Protein AF-A0A7C9DS38-F1 (afdb_monomer_lite)

Sequence (118 aa):
KNTQNKDGATPLHKAIERGDRALAEVLVKVGADCTIQNYAQKTAMDLIVEKCRGNNEWRKWCERVKIDPVLKKTFAQRSEYLLKLREVLSVVATLLAAITFQAGFTLPGRDGRGAGTG

Structure (mmCIF, N/CA/C/O backbone):
data_AF-A0A7C9DS38-F1
#
_entry.id   AF-A0A7C9DS38-F1
#
loop_
_atom_site.group_PDB
_atom_site.id
_atom_site.type_symbol
_atom_site.label_atom_id
_atom_site.label_alt_id
_atom_site.label_comp_id
_atom_site.label_asym_id
_atom_site.label_entity_id
_atom_site.label_seq_id
_atom_site.pdbx_PDB_ins_code
_atom_site.Cartn_x
_atom_site.Cartn_y
_atom_site.Cartn_z
_atom_site.occupancy
_atom_site.B_iso_or_equiv
_atom_site.auth_seq_id
_atom_site.auth_comp_id
_atom_site.auth_asym_id
_atom_site.auth_atom_id
_atom_site.pdbx_PDB_model_num
ATOM 1 N N . LYS A 1 1 ? -7.447 -16.000 -4.154 1.00 52.62 1 LYS A N 1
ATOM 2 C CA . LYS A 1 1 ? -7.169 -16.609 -2.825 1.00 52.62 1 LYS A CA 1
ATOM 3 C C . LYS A 1 1 ? -6.088 -15.786 -2.139 1.00 52.62 1 LYS A C 1
ATOM 5 O O . LYS A 1 1 ? -5.036 -15.589 -2.733 1.00 52.62 1 LYS A O 1
ATOM 10 N N . ASN A 1 2 ? -6.344 -15.307 -0.925 1.00 65.00 2 ASN A N 1
ATOM 11 C CA . ASN A 1 2 ? -5.474 -14.371 -0.205 1.00 65.00 2 ASN A CA 1
ATOM 12 C C . ASN A 1 2 ? -4.442 -15.079 0.691 1.00 65.00 2 ASN A C 1
ATOM 14 O O . ASN A 1 2 ? -4.173 -14.651 1.807 1.00 65.00 2 ASN A O 1
ATOM 18 N N . THR A 1 3 ? -3.911 -16.214 0.234 1.00 76.56 3 THR A N 1
ATOM 19 C CA . THR A 1 3 ? -3.028 -17.064 1.039 1.00 76.56 3 THR A CA 1
ATOM 20 C C . THR A 1 3 ? -1.713 -16.343 1.323 1.00 76.56 3 THR A C 1
ATOM 22 O O . THR A 1 3 ? -0.994 -15.983 0.392 1.00 76.56 3 THR A O 1
ATOM 25 N N . GLN A 1 4 ? -1.405 -16.127 2.599 1.00 81.06 4 GLN A N 1
ATOM 26 C CA . GLN A 1 4 ? -0.148 -15.524 3.026 1.00 81.06 4 GLN A CA 1
ATOM 27 C C . GLN A 1 4 ? 0.977 -16.563 3.022 1.00 81.06 4 GLN A C 1
ATOM 29 O O . GLN A 1 4 ? 0.767 -17.734 3.343 1.00 81.06 4 GLN A O 1
ATOM 34 N N . ASN A 1 5 ? 2.174 -16.136 2.632 1.00 82.25 5 ASN A N 1
ATOM 35 C CA . ASN A 1 5 ? 3.376 -16.954 2.719 1.00 82.25 5 ASN A CA 1
ATOM 36 C C . ASN A 1 5 ? 3.983 -16.901 4.140 1.00 82.25 5 ASN A C 1
ATOM 38 O O . ASN A 1 5 ? 3.420 -16.304 5.055 1.00 82.25 5 ASN A O 1
ATOM 42 N N . LYS A 1 6 ? 5.180 -17.481 4.309 1.00 84.44 6 LYS A N 1
ATOM 43 C CA . LYS A 1 6 ? 5.932 -17.467 5.577 1.00 84.44 6 LYS A CA 1
ATOM 44 C C . LYS A 1 6 ? 6.269 -16.068 6.113 1.00 84.44 6 LYS A C 1
ATOM 46 O O . LYS A 1 6 ? 6.572 -15.973 7.290 1.00 84.44 6 LYS A O 1
ATOM 51 N N . ASP A 1 7 ? 6.193 -15.024 5.288 1.00 79.44 7 ASP A N 1
ATOM 52 C CA . ASP A 1 7 ? 6.455 -13.624 5.659 1.00 79.44 7 ASP A CA 1
ATOM 53 C C . ASP A 1 7 ? 5.153 -12.841 5.938 1.00 79.44 7 ASP A C 1
ATOM 55 O O . ASP A 1 7 ? 5.155 -11.608 6.006 1.00 79.44 7 ASP A O 1
ATOM 59 N N . GLY A 1 8 ? 4.001 -13.522 5.967 1.00 83.00 8 GLY A N 1
ATOM 60 C CA . GLY A 1 8 ? 2.691 -12.868 5.978 1.00 83.00 8 GLY A CA 1
ATOM 61 C C . GLY A 1 8 ? 2.341 -12.183 4.647 1.00 83.00 8 GLY A C 1
ATOM 62 O O . GLY A 1 8 ? 1.332 -11.491 4.543 1.00 83.00 8 GLY A O 1
ATOM 63 N N . ALA A 1 9 ? 3.158 -12.340 3.605 1.00 84.94 9 ALA A N 1
ATOM 64 C CA . ALA A 1 9 ? 2.969 -11.667 2.330 1.00 84.94 9 ALA A CA 1
ATOM 65 C C . ALA A 1 9 ? 1.947 -12.419 1.466 1.00 84.94 9 ALA A C 1
ATOM 67 O O . ALA A 1 9 ? 2.061 -13.625 1.240 1.00 84.94 9 ALA A O 1
ATOM 68 N N . THR A 1 10 ? 0.954 -11.696 0.950 1.00 87.62 10 THR A N 1
ATOM 69 C CA . THR A 1 10 ? 0.002 -12.232 -0.037 1.00 87.62 10 THR A CA 1
ATOM 70 C C . THR A 1 10 ? 0.655 -12.351 -1.423 1.00 87.62 10 THR A C 1
ATOM 72 O O . THR A 1 10 ? 1.703 -11.742 -1.668 1.00 87.62 10 THR A O 1
ATOM 75 N N . PRO A 1 11 ? 0.039 -13.068 -2.383 1.00 85.12 11 PRO A N 1
ATOM 76 C CA . PRO A 1 11 ? 0.563 -13.149 -3.746 1.00 85.12 11 PRO A CA 1
ATOM 77 C C . PRO A 1 11 ? 0.724 -11.763 -4.385 1.00 85.12 11 PRO A C 1
ATOM 79 O O . PRO A 1 11 ? 1.668 -11.536 -5.138 1.00 85.12 11 PRO A O 1
ATOM 82 N N . LEU A 1 12 ? -0.151 -10.815 -4.021 1.00 84.38 12 LEU A N 1
ATOM 83 C CA . LEU A 1 12 ? -0.092 -9.436 -4.496 1.00 84.38 12 LEU A CA 1
ATOM 84 C C . LEU A 1 12 ? 1.158 -8.709 -3.979 1.00 84.38 12 LEU A C 1
ATOM 86 O O . LEU A 1 12 ? 1.841 -8.068 -4.773 1.00 84.38 12 LEU A O 1
ATOM 90 N N . HIS A 1 13 ? 1.535 -8.889 -2.704 1.00 87.12 13 HIS A N 1
ATOM 91 C CA . HIS A 1 13 ? 2.796 -8.347 -2.174 1.00 87.12 13 HIS A CA 1
ATOM 92 C C . HIS A 1 13 ? 3.997 -8.847 -2.979 1.00 87.12 13 HIS A C 1
ATOM 94 O O . HIS A 1 13 ? 4.835 -8.052 -3.395 1.00 87.12 13 HIS A O 1
ATOM 100 N N . LYS A 1 14 ? 4.060 -10.159 -3.249 1.00 87.75 14 LYS A N 1
ATOM 101 C CA . LYS A 1 14 ? 5.176 -10.752 -3.996 1.00 87.75 14 LYS A CA 1
ATOM 102 C C . LYS A 1 14 ? 5.230 -10.282 -5.447 1.00 87.75 14 LYS A C 1
ATOM 104 O O . LYS A 1 14 ? 6.328 -10.059 -5.950 1.00 87.75 14 LYS A O 1
ATOM 109 N N . ALA A 1 15 ? 4.087 -10.086 -6.104 1.00 87.62 15 ALA A N 1
ATOM 110 C CA . ALA A 1 15 ? 4.043 -9.512 -7.448 1.00 87.62 15 ALA A CA 1
ATOM 111 C C . ALA A 1 15 ? 4.644 -8.093 -7.474 1.00 87.62 15 ALA A C 1
ATOM 113 O O . ALA A 1 15 ? 5.490 -7.787 -8.315 1.00 87.62 15 ALA A O 1
ATOM 114 N N . ILE A 1 16 ? 4.285 -7.254 -6.498 1.00 87.12 16 ILE A N 1
ATOM 115 C CA . ILE A 1 16 ? 4.775 -5.872 -6.396 1.00 87.12 16 ILE A CA 1
ATOM 116 C C . ILE A 1 16 ? 6.261 -5.823 -6.015 1.00 87.12 16 ILE A C 1
ATOM 118 O O . ILE A 1 16 ? 7.025 -5.077 -6.632 1.00 87.12 16 ILE A O 1
ATOM 122 N N . GLU A 1 17 ? 6.703 -6.643 -5.051 1.00 85.81 17 GLU A N 1
ATOM 123 C CA . GLU A 1 17 ? 8.119 -6.763 -4.665 1.00 85.81 17 GLU A CA 1
ATOM 124 C C . GLU A 1 17 ? 8.994 -7.105 -5.876 1.00 85.81 17 GLU A C 1
ATOM 126 O O . GLU A 1 17 ? 10.005 -6.435 -6.116 1.00 85.81 17 GLU A O 1
ATOM 131 N N . ARG A 1 18 ? 8.552 -8.092 -6.671 1.00 86.19 18 ARG A N 1
ATOM 132 C CA . ARG A 1 18 ? 9.231 -8.567 -7.885 1.00 86.19 18 ARG A CA 1
ATOM 133 C C . ARG A 1 18 ? 9.186 -7.578 -9.048 1.00 86.19 18 ARG A C 1
ATOM 135 O O . ARG A 1 18 ? 9.958 -7.729 -9.987 1.00 86.19 18 ARG A O 1
ATOM 142 N N . GLY A 1 19 ? 8.315 -6.570 -9.004 1.00 85.69 19 GLY A N 1
ATOM 143 C CA . GLY A 1 19 ? 8.132 -5.650 -10.126 1.00 85.69 19 GLY A CA 1
ATOM 144 C C . GLY A 1 19 ? 7.194 -6.181 -11.219 1.00 85.69 19 GLY A C 1
ATOM 145 O O . GLY A 1 19 ? 7.113 -5.571 -12.285 1.00 85.69 19 GLY A O 1
ATOM 146 N N . ASP A 1 20 ? 6.493 -7.289 -10.972 1.00 88.06 20 ASP A N 1
ATOM 147 C CA . ASP A 1 20 ? 5.663 -7.977 -11.959 1.00 88.06 20 ASP A CA 1
ATOM 148 C C . ASP A 1 20 ? 4.257 -7.365 -12.026 1.00 88.06 20 ASP A C 1
ATOM 150 O O . ASP A 1 20 ? 3.323 -7.742 -11.311 1.00 88.06 20 ASP A O 1
ATOM 154 N N . ARG A 1 21 ? 4.127 -6.368 -12.902 1.00 86.25 21 ARG A N 1
ATOM 155 C CA . ARG A 1 21 ? 2.891 -5.601 -13.107 1.00 86.25 21 ARG A CA 1
ATOM 156 C C . ARG A 1 21 ? 1.787 -6.436 -13.749 1.00 86.25 21 ARG A C 1
ATOM 158 O O . ARG A 1 21 ? 0.617 -6.201 -13.461 1.00 86.25 21 ARG A O 1
ATOM 165 N N . ALA A 1 22 ? 2.146 -7.388 -14.612 1.00 87.44 22 ALA A N 1
ATOM 166 C CA . ALA A 1 22 ? 1.180 -8.245 -15.290 1.00 87.44 22 ALA A CA 1
ATOM 167 C C . ALA A 1 22 ? 0.525 -9.191 -14.280 1.00 87.44 22 ALA A C 1
ATOM 169 O O . ALA A 1 22 ? -0.702 -9.276 -14.207 1.00 87.44 22 ALA A O 1
ATOM 170 N N . LEU A 1 23 ? 1.339 -9.820 -13.427 1.00 85.69 23 LEU A N 1
ATOM 171 C CA . LEU A 1 23 ? 0.835 -10.651 -12.341 1.00 85.69 23 LEU A CA 1
ATOM 172 C C . LEU A 1 23 ? 0.005 -9.835 -11.340 1.00 85.69 23 LEU A C 1
ATOM 174 O O . LEU A 1 23 ? -1.065 -10.280 -10.928 1.00 85.69 23 LEU A O 1
ATOM 178 N N . ALA A 1 24 ? 0.459 -8.630 -10.980 1.00 85.44 24 ALA A N 1
ATOM 179 C CA . ALA A 1 24 ? -0.295 -7.741 -10.099 1.00 85.44 24 ALA A CA 1
ATOM 180 C C . ALA A 1 24 ? -1.667 -7.366 -10.690 1.00 85.44 24 ALA A C 1
ATOM 182 O O . ALA A 1 24 ? -2.663 -7.366 -9.971 1.00 85.44 24 ALA A O 1
ATOM 183 N N . GLU A 1 25 ? -1.746 -7.099 -11.997 1.00 84.56 25 GLU A N 1
ATOM 184 C CA . GLU A 1 25 ? -3.003 -6.768 -12.677 1.00 84.56 25 GLU A CA 1
ATOM 185 C C . GLU A 1 25 ? -3.991 -7.934 -12.657 1.00 84.56 25 GLU A C 1
ATOM 187 O O . GLU A 1 25 ? -5.164 -7.746 -12.334 1.00 84.56 25 GLU A O 1
ATOM 192 N N . VAL A 1 26 ? -3.518 -9.148 -12.957 1.00 85.81 26 VAL A N 1
ATOM 193 C CA . VAL A 1 26 ? -4.344 -10.360 -12.888 1.00 85.81 26 VAL A CA 1
ATOM 194 C C . VAL A 1 26 ? -4.858 -10.568 -11.467 1.00 85.81 26 VAL A C 1
ATOM 196 O O . VAL A 1 26 ? -6.045 -10.811 -11.275 1.00 85.81 26 VAL A O 1
ATOM 199 N N . LEU A 1 27 ? -3.995 -10.424 -10.460 1.00 82.75 27 LEU A N 1
ATOM 200 C CA . LEU A 1 27 ? -4.382 -10.590 -9.061 1.00 82.75 27 LEU A CA 1
ATOM 201 C C . LEU A 1 27 ? -5.453 -9.579 -8.637 1.00 82.75 27 LEU A C 1
ATOM 203 O O . LEU A 1 27 ? -6.417 -9.966 -7.981 1.00 82.75 27 LEU A O 1
ATOM 207 N N . VAL A 1 28 ? -5.337 -8.318 -9.054 1.00 80.12 28 VAL A N 1
ATOM 208 C CA . VAL A 1 28 ? -6.364 -7.308 -8.765 1.00 80.12 28 VAL A CA 1
ATOM 209 C C . VAL A 1 28 ? -7.666 -7.610 -9.507 1.00 80.12 28 VAL A C 1
ATOM 211 O O . VAL A 1 28 ? -8.729 -7.556 -8.895 1.00 80.12 28 VAL A O 1
ATOM 214 N N . LYS A 1 29 ? -7.604 -8.003 -10.786 1.00 79.81 29 LYS A N 1
ATOM 215 C CA . LYS A 1 29 ? -8.787 -8.420 -11.564 1.00 79.81 29 LYS A CA 1
ATOM 216 C C . LYS A 1 29 ? -9.512 -9.613 -10.940 1.00 79.81 29 LYS A C 1
ATOM 218 O O . LYS A 1 29 ? -10.730 -9.699 -11.017 1.00 79.81 29 LYS A O 1
ATOM 223 N N . VAL A 1 30 ? -8.768 -10.511 -10.297 1.00 81.56 30 VAL A N 1
ATOM 224 C CA . VAL A 1 30 ? -9.296 -11.673 -9.565 1.00 81.56 30 VAL A CA 1
ATOM 225 C C . VAL A 1 30 ? -9.874 -11.282 -8.189 1.00 81.56 30 VAL A C 1
ATOM 227 O O . VAL A 1 30 ? -10.419 -12.131 -7.486 1.00 81.56 30 VAL A O 1
ATOM 230 N N . GLY A 1 31 ? -9.800 -10.007 -7.792 1.00 74.88 31 GLY A N 1
ATOM 231 C CA . GLY A 1 31 ? -10.311 -9.521 -6.509 1.00 74.88 31 GLY A CA 1
ATOM 232 C C . GLY A 1 31 ? -9.389 -9.856 -5.339 1.00 74.88 31 GLY A C 1
ATOM 233 O O . GLY A 1 31 ? -9.860 -10.184 -4.250 1.00 74.88 31 GLY A O 1
ATOM 234 N N . ALA A 1 32 ? -8.070 -9.844 -5.558 1.00 78.88 32 ALA A N 1
ATOM 235 C CA . ALA A 1 32 ? -7.107 -10.010 -4.477 1.00 78.88 32 ALA A CA 1
ATOM 236 C C . ALA A 1 32 ? -7.269 -8.903 -3.429 1.00 78.88 32 ALA A C 1
ATOM 238 O O . ALA A 1 32 ? -7.342 -7.718 -3.754 1.00 78.88 32 ALA A O 1
ATOM 239 N N . ASP A 1 33 ? -7.273 -9.306 -2.163 1.00 72.50 33 ASP A N 1
ATOM 240 C CA . ASP A 1 33 ? -7.407 -8.376 -1.052 1.00 72.50 33 ASP A CA 1
ATOM 241 C C . ASP A 1 33 ? -6.106 -7.587 -0.852 1.00 72.50 33 ASP A C 1
ATOM 243 O O . ASP A 1 33 ? -5.033 -8.146 -0.591 1.00 72.50 33 ASP A O 1
ATOM 247 N N . CYS A 1 34 ? -6.211 -6.270 -1.018 1.00 73.12 34 CYS A N 1
ATOM 248 C CA . CYS A 1 34 ? -5.118 -5.316 -0.877 1.00 73.12 34 CYS A CA 1
ATOM 249 C C . CYS A 1 34 ? -4.984 -4.755 0.547 1.00 73.12 34 CYS A C 1
ATOM 251 O O . CYS A 1 34 ? -4.050 -3.994 0.806 1.00 73.12 34 CYS A O 1
ATOM 253 N N . THR A 1 35 ? -5.880 -5.134 1.465 1.00 72.50 35 THR A N 1
ATOM 254 C CA . THR A 1 35 ? -5.906 -4.653 2.857 1.00 72.50 35 THR A CA 1
ATOM 255 C C . THR A 1 35 ? -5.042 -5.483 3.801 1.00 72.50 35 THR A C 1
ATOM 257 O O . THR A 1 35 ? -4.659 -5.012 4.871 1.00 72.50 35 THR A O 1
ATOM 260 N N . ILE A 1 36 ? -4.704 -6.708 3.397 1.00 77.44 36 ILE A N 1
ATOM 261 C CA . ILE A 1 36 ? -3.894 -7.623 4.198 1.00 77.44 36 ILE A CA 1
ATOM 262 C C . ILE A 1 36 ? -2.486 -7.054 4.360 1.00 77.44 36 ILE A C 1
ATOM 264 O O . ILE A 1 36 ? -1.883 -6.582 3.397 1.00 77.44 36 ILE A O 1
ATOM 268 N N . GLN A 1 37 ? -1.961 -7.137 5.578 1.00 81.19 37 GLN A N 1
ATOM 269 C CA . GLN A 1 37 ? -0.609 -6.712 5.915 1.00 81.19 37 GLN A CA 1
ATOM 270 C C . GLN A 1 37 ? 0.341 -7.907 5.974 1.00 81.19 37 GLN A C 1
ATOM 272 O O . GLN A 1 37 ? -0.025 -8.988 6.443 1.00 81.19 37 GLN A O 1
ATOM 277 N N . ASN A 1 38 ? 1.573 -7.701 5.516 1.00 81.94 38 ASN A N 1
ATOM 278 C CA . ASN A 1 38 ? 2.674 -8.626 5.766 1.00 81.94 38 ASN A CA 1
ATOM 279 C C . ASN A 1 38 ? 3.262 -8.436 7.179 1.00 81.94 38 ASN A C 1
ATOM 281 O O . ASN A 1 38 ? 2.846 -7.553 7.928 1.00 81.94 38 ASN A O 1
ATOM 285 N N . TYR A 1 39 ? 4.262 -9.237 7.557 1.00 85.00 39 TYR A N 1
ATOM 286 C CA . TYR A 1 39 ? 4.913 -9.108 8.871 1.00 85.00 39 TYR A CA 1
ATOM 287 C C . TYR A 1 39 ? 5.672 -7.792 9.070 1.00 85.00 39 TYR A C 1
ATOM 289 O O . TYR A 1 39 ? 5.919 -7.394 10.204 1.00 85.00 39 TYR A O 1
ATOM 297 N N . ALA A 1 40 ? 5.987 -7.075 7.989 1.00 79.31 40 ALA A N 1
ATOM 298 C CA . ALA A 1 40 ? 6.515 -5.716 8.056 1.00 79.31 40 ALA A CA 1
ATOM 299 C C . ALA A 1 40 ? 5.413 -4.653 8.253 1.00 79.31 40 ALA A C 1
ATOM 301 O O . ALA A 1 40 ? 5.687 -3.464 8.103 1.00 79.31 40 ALA A O 1
ATOM 302 N N . GLN A 1 41 ? 4.172 -5.069 8.538 1.00 82.12 41 GLN A N 1
ATOM 303 C CA . GLN A 1 41 ? 2.978 -4.222 8.649 1.00 82.12 41 GLN A CA 1
ATOM 304 C C . GLN A 1 41 ? 2.700 -3.370 7.401 1.00 82.12 41 GLN A C 1
ATOM 306 O O . GLN A 1 41 ? 1.983 -2.371 7.457 1.00 82.12 41 GLN A O 1
ATOM 311 N N . LYS A 1 42 ? 3.254 -3.761 6.250 1.00 80.81 42 LYS A N 1
ATOM 312 C CA . LYS A 1 42 ? 2.999 -3.105 4.969 1.00 80.81 42 LYS A CA 1
ATOM 313 C C . LYS A 1 42 ? 1.854 -3.817 4.273 1.00 80.81 42 LYS A C 1
ATOM 315 O O . LYS A 1 42 ? 1.830 -5.045 4.221 1.00 80.81 42 LYS A O 1
ATOM 320 N N . THR A 1 43 ? 0.931 -3.039 3.721 1.00 84.25 43 THR A N 1
ATOM 321 C CA . THR A 1 43 ? -0.067 -3.543 2.773 1.00 84.25 43 THR A CA 1
ATOM 322 C C . THR A 1 43 ? 0.522 -3.628 1.365 1.00 84.25 43 THR A C 1
ATOM 324 O O . THR A 1 43 ? 1.545 -3.007 1.055 1.00 84.25 43 THR A O 1
ATOM 327 N N . ALA A 1 44 ? -0.165 -4.327 0.461 1.00 81.94 44 ALA A N 1
ATOM 328 C CA . ALA A 1 44 ? 0.188 -4.315 -0.958 1.00 81.94 44 ALA A CA 1
ATOM 329 C C . ALA A 1 44 ? 0.210 -2.877 -1.522 1.00 81.94 44 ALA A C 1
ATOM 331 O O . ALA A 1 44 ? 1.084 -2.523 -2.311 1.00 81.94 44 ALA A O 1
ATOM 332 N N . MET A 1 45 ? -0.699 -2.018 -1.058 1.00 79.19 45 MET A N 1
ATOM 333 C CA . MET A 1 45 ? -0.778 -0.614 -1.470 1.00 79.19 45 MET A CA 1
ATOM 334 C C . MET A 1 45 ? 0.436 0.194 -1.000 1.00 79.19 45 MET A C 1
ATOM 336 O O . MET A 1 45 ? 0.986 0.973 -1.779 1.00 79.19 45 MET A O 1
ATOM 340 N N . ASP A 1 46 ? 0.913 -0.035 0.228 1.00 81.81 46 ASP A N 1
ATOM 341 C CA . ASP A 1 46 ? 2.128 0.615 0.738 1.00 81.81 46 ASP A CA 1
ATOM 342 C C . ASP A 1 46 ? 3.355 0.279 -0.126 1.00 81.81 46 ASP A C 1
ATOM 344 O O . ASP A 1 46 ? 4.157 1.162 -0.437 1.00 81.81 46 ASP A O 1
ATOM 348 N N . LEU A 1 47 ? 3.473 -0.976 -0.578 1.00 83.19 47 LEU A N 1
ATOM 349 C CA . LEU A 1 47 ? 4.552 -1.393 -1.480 1.00 83.19 47 LEU A CA 1
ATOM 350 C C . LEU A 1 47 ? 4.444 -0.739 -2.865 1.00 83.19 47 LEU A C 1
ATOM 352 O O . LEU A 1 47 ? 5.462 -0.375 -3.454 1.00 83.19 47 LEU A O 1
ATOM 356 N N . ILE A 1 48 ? 3.226 -0.552 -3.384 1.00 81.19 48 ILE A N 1
ATOM 357 C CA . ILE A 1 48 ? 3.004 0.158 -4.653 1.00 81.19 48 ILE A CA 1
ATOM 358 C C . ILE A 1 48 ? 3.459 1.615 -4.530 1.00 81.19 48 ILE A C 1
ATOM 360 O O . ILE A 1 48 ? 4.165 2.101 -5.411 1.00 81.19 48 ILE A O 1
ATOM 364 N N . VAL A 1 49 ? 3.119 2.305 -3.433 1.00 79.62 49 VAL A N 1
ATOM 365 C CA . VAL A 1 49 ? 3.573 3.686 -3.179 1.00 79.62 49 VAL A CA 1
ATOM 366 C C . VAL A 1 49 ? 5.100 3.764 -3.168 1.00 79.62 49 VAL A C 1
ATOM 368 O O . VAL A 1 49 ? 5.675 4.675 -3.767 1.00 79.62 49 VAL A O 1
ATOM 371 N N . GLU A 1 50 ? 5.761 2.798 -2.527 1.00 82.38 50 GLU A N 1
ATOM 372 C CA . GLU A 1 50 ? 7.221 2.709 -2.485 1.00 82.38 50 GLU A CA 1
ATOM 373 C C . GLU A 1 50 ? 7.816 2.549 -3.896 1.00 82.38 50 GLU A C 1
ATOM 375 O O . GLU A 1 50 ? 8.741 3.274 -4.266 1.00 82.38 50 GLU A O 1
ATOM 380 N N . LYS A 1 51 ? 7.228 1.687 -4.737 1.00 82.31 51 LYS A N 1
ATOM 381 C CA . LYS A 1 51 ? 7.657 1.506 -6.136 1.00 82.31 51 LYS A CA 1
ATOM 382 C C . LYS A 1 51 ? 7.358 2.719 -7.024 1.00 82.31 51 LYS A C 1
ATOM 384 O O . LYS A 1 51 ? 8.163 3.036 -7.901 1.00 82.31 51 LYS A O 1
ATOM 389 N N . CYS A 1 52 ? 6.259 3.432 -6.786 1.00 77.00 52 CYS A N 1
ATOM 390 C CA . CYS A 1 52 ? 5.882 4.641 -7.525 1.00 77.00 52 CYS A CA 1
ATOM 391 C C . CYS A 1 52 ? 6.862 5.809 -7.332 1.00 77.00 52 CYS A C 1
ATOM 393 O O . CYS A 1 52 ? 6.908 6.697 -8.185 1.00 77.00 52 CYS A O 1
ATOM 395 N N . ARG A 1 53 ? 7.654 5.825 -6.248 1.00 74.50 53 ARG A N 1
ATOM 396 C CA . ARG A 1 53 ? 8.678 6.862 -6.019 1.00 74.50 53 ARG A CA 1
ATOM 397 C C . ARG A 1 53 ? 9.860 6.763 -6.982 1.00 74.50 53 ARG A C 1
ATOM 399 O O . ARG A 1 53 ? 10.448 7.787 -7.303 1.00 74.50 53 ARG A O 1
ATOM 406 N N . GLY A 1 54 ? 10.191 5.557 -7.444 1.00 71.19 54 GLY A N 1
ATOM 407 C CA . GLY A 1 54 ? 11.342 5.316 -8.320 1.00 71.19 54 GLY A CA 1
ATOM 408 C C . GLY A 1 54 ? 10.990 4.917 -9.752 1.00 71.19 54 GLY A C 1
ATOM 409 O O . GLY A 1 54 ? 11.897 4.705 -10.551 1.00 71.19 54 GLY A O 1
ATOM 410 N N . ASN A 1 55 ? 9.706 4.741 -10.091 1.00 71.81 55 ASN A N 1
ATOM 411 C CA . ASN A 1 55 ? 9.331 4.128 -11.364 1.00 71.81 55 ASN A CA 1
ATOM 412 C C . ASN A 1 55 ? 8.003 4.673 -11.920 1.00 71.81 55 ASN A C 1
ATOM 414 O O . ASN A 1 55 ? 6.920 4.394 -11.401 1.00 71.81 55 ASN A O 1
ATOM 418 N N . ASN A 1 56 ? 8.090 5.412 -13.029 1.00 80.31 56 ASN A N 1
ATOM 419 C CA . ASN A 1 56 ? 6.944 6.041 -13.700 1.00 80.31 56 ASN A CA 1
ATOM 420 C C . ASN A 1 56 ? 5.945 5.016 -14.251 1.00 80.31 56 ASN A C 1
ATOM 422 O O . ASN A 1 56 ? 4.763 5.306 -14.418 1.00 80.31 56 ASN A O 1
ATOM 426 N N . GLU A 1 57 ? 6.404 3.798 -14.514 1.00 84.00 57 GLU A N 1
ATOM 427 C CA . GLU A 1 57 ? 5.559 2.747 -15.060 1.00 84.00 57 GLU A CA 1
ATOM 428 C C . GLU A 1 57 ? 4.563 2.187 -14.043 1.00 84.00 57 GLU A C 1
ATOM 430 O O . GLU A 1 57 ? 3.455 1.803 -14.417 1.00 84.00 57 GLU A O 1
ATOM 435 N N . TRP A 1 58 ? 4.928 2.169 -12.756 1.00 82.38 58 TRP A N 1
ATOM 436 C CA . TRP A 1 58 ? 4.005 1.797 -11.682 1.00 82.38 58 TRP A CA 1
ATOM 437 C C . TRP A 1 58 ? 2.904 2.844 -11.513 1.00 82.38 58 TRP A C 1
ATOM 439 O O . TRP A 1 58 ? 1.750 2.478 -11.314 1.00 82.38 58 TRP A O 1
ATOM 449 N N . ARG A 1 59 ? 3.222 4.129 -11.723 1.00 81.62 59 ARG A N 1
ATOM 450 C CA . ARG A 1 59 ? 2.222 5.207 -11.766 1.00 81.62 59 ARG A CA 1
ATOM 451 C C . ARG A 1 59 ? 1.217 4.996 -12.900 1.00 81.62 59 ARG A C 1
ATOM 453 O O . ARG A 1 59 ? 0.019 4.949 -12.641 1.00 81.62 59 ARG A O 1
ATOM 460 N N . LYS A 1 60 ? 1.705 4.765 -14.125 1.00 83.50 60 LYS A N 1
ATOM 461 C CA . LYS A 1 60 ? 0.845 4.459 -15.284 1.00 83.50 60 LYS A CA 1
ATOM 462 C C . LYS A 1 60 ? 0.008 3.198 -15.064 1.00 83.50 60 LYS A C 1
ATOM 464 O O . LYS A 1 60 ? -1.117 3.103 -15.538 1.00 83.50 60 LYS A O 1
ATOM 469 N N . TRP A 1 61 ? 0.563 2.193 -14.386 1.00 84.81 61 TRP A N 1
ATOM 470 C CA . TRP A 1 61 ? -0.176 0.980 -14.050 1.00 84.81 61 TRP A CA 1
ATOM 471 C C . TRP A 1 61 ? -1.316 1.267 -13.065 1.00 84.81 61 TRP A C 1
ATOM 473 O O . TRP A 1 61 ? -2.437 0.846 -13.334 1.00 84.81 61 TRP A O 1
ATOM 483 N N . CYS A 1 62 ? -1.081 2.039 -11.998 1.00 79.25 62 CYS A N 1
ATOM 484 C CA . CYS A 1 62 ? -2.139 2.435 -11.059 1.00 79.25 62 CYS A CA 1
ATOM 485 C C . CYS A 1 62 ? -3.291 3.165 -11.763 1.00 79.25 62 CYS A C 1
ATOM 487 O O . CYS A 1 62 ? -4.452 2.848 -11.514 1.00 79.25 62 CYS A O 1
ATOM 489 N N . GLU A 1 63 ? -2.970 4.073 -12.690 1.00 79.31 63 GLU A N 1
ATOM 490 C CA . GLU A 1 63 ? -3.961 4.770 -13.522 1.00 79.31 63 GLU A CA 1
ATOM 491 C C . GLU A 1 63 ? -4.783 3.792 -14.374 1.00 79.31 63 GLU A C 1
ATOM 493 O O . GLU A 1 63 ? -6.010 3.880 -14.410 1.00 79.31 63 GLU A O 1
ATOM 498 N N . ARG A 1 64 ? -4.130 2.814 -15.020 1.00 75.56 64 ARG A N 1
ATOM 499 C CA . ARG A 1 64 ? -4.813 1.803 -15.847 1.00 75.56 64 ARG A CA 1
ATOM 500 C C . ARG A 1 64 ? -5.737 0.899 -15.041 1.00 75.56 64 ARG A C 1
ATOM 502 O O . ARG A 1 64 ? -6.835 0.595 -15.497 1.00 75.56 64 ARG A O 1
ATOM 509 N N . VAL A 1 65 ? -5.296 0.458 -13.865 1.00 74.94 65 VAL A N 1
ATOM 510 C CA . VAL A 1 65 ? -6.076 -0.454 -13.015 1.00 74.94 65 VAL A CA 1
ATOM 511 C C . VAL A 1 65 ? -7.080 0.311 -12.136 1.00 74.94 65 VAL A C 1
ATOM 513 O O . VAL A 1 65 ? -7.888 -0.311 -11.454 1.00 74.94 65 VAL A O 1
ATOM 516 N N . LYS A 1 66 ? -7.085 1.656 -12.187 1.00 70.38 66 LYS A N 1
ATOM 517 C CA . LYS A 1 66 ? -7.905 2.543 -11.339 1.00 70.38 66 LYS A CA 1
ATOM 518 C C . LYS A 1 66 ? -7.754 2.229 -9.847 1.00 70.38 66 LYS A C 1
ATOM 520 O O . LYS A 1 66 ? -8.714 2.264 -9.083 1.00 70.38 66 LYS A O 1
ATOM 525 N N . ILE A 1 67 ? -6.537 1.876 -9.446 1.00 67.25 67 ILE A N 1
ATOM 526 C CA . ILE A 1 67 ? -6.190 1.633 -8.050 1.00 67.25 67 ILE A CA 1
ATOM 527 C C . ILE A 1 67 ? -5.572 2.915 -7.523 1.00 67.25 67 ILE A C 1
ATOM 529 O O . ILE A 1 67 ? -4.523 3.328 -8.012 1.00 67.25 67 ILE A O 1
ATOM 533 N N . ASP A 1 68 ? -6.178 3.509 -6.502 1.00 60.69 68 ASP A N 1
ATOM 534 C CA . ASP A 1 68 ? -5.623 4.682 -5.837 1.00 60.69 68 ASP A CA 1
ATOM 535 C C . ASP A 1 68 ? -4.675 4.252 -4.707 1.00 60.69 68 ASP A C 1
ATOM 537 O O . ASP A 1 68 ? -5.133 3.894 -3.619 1.00 60.69 68 ASP A O 1
ATOM 541 N N . PRO A 1 69 ? -3.343 4.310 -4.892 1.00 60.31 69 PRO A N 1
ATOM 542 C CA . PRO A 1 69 ? -2.378 3.847 -3.889 1.00 60.31 69 PRO A CA 1
ATOM 543 C C . PRO A 1 69 ? -2.410 4.674 -2.588 1.00 60.31 69 PRO A C 1
ATOM 545 O O . PRO A 1 69 ? -1.849 4.269 -1.573 1.00 60.31 69 PRO A O 1
ATOM 548 N N . VAL A 1 70 ? -3.082 5.832 -2.605 1.00 53.34 70 VAL A N 1
ATOM 549 C CA . VAL A 1 70 ? -3.225 6.767 -1.476 1.00 53.34 70 VAL A CA 1
ATOM 550 C C . VAL A 1 70 ? -4.537 6.553 -0.702 1.00 53.34 70 VAL A C 1
ATOM 552 O O . VAL A 1 70 ? -4.751 7.187 0.333 1.00 53.34 70 VAL A O 1
ATOM 555 N N . LEU A 1 71 ? -5.410 5.632 -1.131 1.00 48.41 71 LEU A N 1
ATOM 556 C CA . LEU A 1 71 ? -6.671 5.304 -0.453 1.00 48.41 71 LEU A CA 1
ATOM 557 C C . 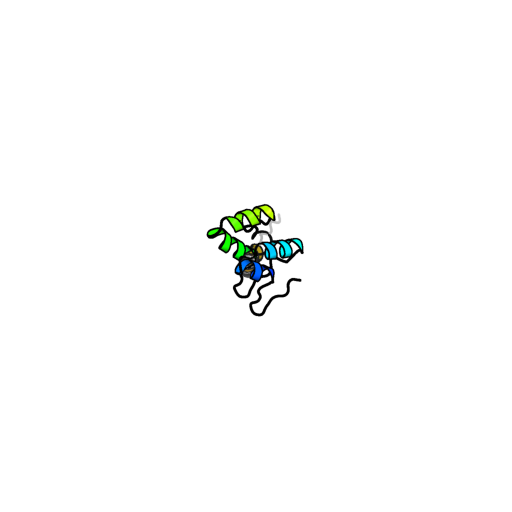LEU A 1 71 ? -6.424 4.461 0.822 1.00 48.41 71 LEU A C 1
ATOM 559 O O . LEU A 1 71 ? -6.947 3.370 1.007 1.00 48.41 71 LEU A O 1
ATOM 563 N N . LYS A 1 72 ? -5.630 4.999 1.759 1.00 48.50 72 LYS A N 1
ATOM 564 C CA . LYS A 1 72 ? -5.457 4.483 3.130 1.00 48.50 72 LYS A CA 1
ATOM 565 C C . LYS A 1 72 ? -6.706 4.645 4.005 1.00 48.50 72 LYS A C 1
ATOM 567 O O . LYS A 1 72 ? -6.775 4.086 5.098 1.00 48.50 72 LYS A O 1
ATOM 572 N N . LYS A 1 73 ? -7.662 5.487 3.608 1.00 47.25 73 LYS A N 1
ATOM 573 C CA . LYS A 1 73 ? -8.404 6.268 4.606 1.00 47.25 73 LYS A CA 1
ATOM 574 C C . LYS A 1 73 ? -9.725 5.726 5.135 1.00 47.25 73 LYS A C 1
ATOM 576 O O . LYS A 1 73 ? -10.201 6.312 6.099 1.00 47.25 73 LYS A O 1
ATOM 581 N N . THR A 1 74 ? -10.305 4.639 4.638 1.00 38.03 74 THR A N 1
ATOM 582 C CA . THR A 1 74 ? -11.660 4.307 5.129 1.00 38.03 74 THR A CA 1
ATOM 583 C C . THR A 1 74 ? -11.682 3.394 6.361 1.00 38.03 74 THR A C 1
ATOM 585 O O . THR A 1 74 ? -12.604 3.514 7.161 1.00 38.03 74 THR A O 1
ATOM 588 N N . PHE A 1 75 ? -10.657 2.562 6.611 1.00 40.62 75 PHE A N 1
ATOM 589 C CA . PHE A 1 75 ? -10.702 1.621 7.753 1.00 40.62 75 PHE A CA 1
ATOM 590 C C . PHE A 1 75 ? -9.407 1.475 8.571 1.00 40.62 75 PHE A C 1
ATOM 592 O O . PHE A 1 75 ? -9.494 1.286 9.782 1.00 40.62 75 PHE A O 1
ATOM 599 N N . ALA A 1 76 ? -8.217 1.630 7.977 1.00 44.47 76 ALA A N 1
ATOM 600 C CA . ALA A 1 76 ? -6.957 1.349 8.682 1.00 44.47 76 ALA A CA 1
ATOM 601 C C . ALA A 1 76 ? -6.522 2.457 9.657 1.00 44.47 76 ALA A C 1
ATOM 603 O O . ALA A 1 76 ? -5.993 2.168 10.721 1.00 44.47 76 ALA A O 1
ATOM 604 N N . GLN A 1 77 ? -6.772 3.731 9.340 1.00 40.25 77 GLN A N 1
ATOM 605 C CA . GLN A 1 77 ? -6.356 4.833 10.220 1.00 40.25 77 GLN A CA 1
ATOM 606 C C . GLN A 1 77 ? -7.341 5.083 11.372 1.00 40.25 77 GLN A C 1
ATOM 608 O O . GLN A 1 77 ? -6.981 5.662 12.394 1.00 40.25 77 GLN A O 1
ATOM 613 N N . ARG A 1 78 ? -8.590 4.619 11.230 1.00 39.28 78 ARG A N 1
ATOM 614 C CA . ARG A 1 78 ? -9.628 4.790 12.250 1.00 39.28 78 ARG A CA 1
ATOM 615 C C . ARG A 1 78 ? -9.338 3.943 13.495 1.00 39.28 78 ARG A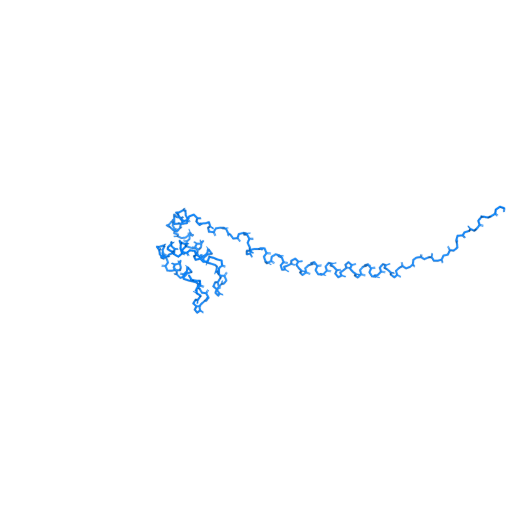 C 1
ATOM 617 O O . ARG A 1 78 ? -9.636 4.396 14.592 1.00 39.28 78 ARG A O 1
ATOM 624 N N . SER A 1 79 ? -8.724 2.766 13.360 1.00 46.69 79 SER A N 1
ATOM 625 C CA . SER A 1 79 ? -8.446 1.875 14.496 1.00 46.69 79 SER A CA 1
ATOM 626 C C . SER A 1 79 ? -7.419 2.458 15.473 1.00 46.69 79 SER A C 1
ATOM 628 O O . SER A 1 79 ? -7.657 2.426 16.675 1.00 46.69 79 SER A O 1
ATOM 630 N N . GLU A 1 80 ? -6.330 3.064 14.992 1.00 53.03 80 GLU A N 1
ATOM 631 C CA . GLU A 1 80 ? -5.267 3.584 15.866 1.00 53.03 80 GLU A CA 1
ATOM 632 C C . GLU A 1 80 ? -5.711 4.818 16.677 1.00 53.03 80 GLU A C 1
ATOM 634 O O . GLU A 1 80 ? -5.425 4.925 17.871 1.00 53.03 80 GLU A O 1
ATOM 639 N N . TYR A 1 81 ? -6.474 5.726 16.060 1.00 46.09 81 TYR A N 1
ATOM 640 C CA . TYR A 1 81 ? -7.040 6.889 16.753 1.00 46.09 81 TYR A CA 1
ATOM 641 C C . TYR A 1 81 ? -8.197 6.510 17.685 1.00 46.09 81 TYR A C 1
ATOM 643 O O . TYR A 1 81 ? -8.298 7.071 18.773 1.00 46.09 81 TYR A O 1
ATOM 651 N N . LEU A 1 82 ? -9.048 5.547 17.307 1.00 49.72 82 LEU A N 1
ATOM 652 C CA . LEU A 1 82 ? -10.124 5.062 18.180 1.00 49.72 82 LEU A CA 1
ATOM 653 C C . LEU A 1 82 ? -9.586 4.311 19.406 1.00 49.72 82 LEU A C 1
ATOM 655 O O . LEU A 1 82 ? -10.138 4.468 20.491 1.00 49.72 82 LEU A O 1
ATOM 659 N N . LEU A 1 83 ? -8.499 3.544 19.261 1.00 57.22 83 LEU A N 1
ATOM 660 C CA . LEU A 1 83 ? -7.814 2.891 20.383 1.00 57.22 83 LEU A CA 1
ATOM 661 C C . LEU A 1 83 ? -7.237 3.922 21.361 1.00 57.22 83 LEU A C 1
ATOM 663 O O . LEU A 1 83 ? -7.449 3.801 22.565 1.00 57.22 83 LEU A O 1
ATOM 667 N N . LYS A 1 84 ? -6.593 4.982 20.852 1.00 61.31 84 LYS A N 1
ATOM 668 C CA . LYS A 1 84 ? -6.112 6.101 21.682 1.00 61.31 84 LYS A CA 1
ATOM 669 C C . LYS A 1 84 ? -7.268 6.858 22.359 1.00 61.31 84 LYS A C 1
ATOM 671 O O . LYS A 1 84 ? -7.154 7.218 23.525 1.00 61.31 84 LYS A O 1
ATOM 676 N N . LEU A 1 85 ? -8.400 7.049 21.673 1.00 64.50 85 LEU A N 1
ATOM 677 C CA . LEU A 1 85 ? -9.595 7.699 22.233 1.00 64.50 85 LEU A CA 1
ATOM 678 C C . LEU A 1 85 ? -10.314 6.850 23.292 1.00 64.50 85 LEU A C 1
ATOM 680 O O . LEU A 1 85 ? -10.870 7.421 24.224 1.00 64.50 85 LEU A O 1
ATOM 684 N N . ARG A 1 86 ? -10.287 5.513 23.193 1.00 72.25 86 ARG A N 1
ATOM 685 C CA . ARG A 1 86 ? -10.849 4.605 24.211 1.00 72.25 86 ARG A CA 1
ATOM 686 C C . ARG A 1 86 ? -10.179 4.798 25.568 1.00 72.25 86 ARG A C 1
ATOM 688 O O . ARG A 1 86 ? -10.868 4.890 26.580 1.00 72.25 86 ARG A O 1
ATOM 695 N N . GLU A 1 87 ? -8.850 4.857 25.576 1.00 69.94 87 GLU A N 1
ATOM 696 C CA . GLU A 1 87 ? -8.073 5.043 26.805 1.00 69.94 87 GLU A CA 1
ATOM 697 C C . GLU A 1 87 ? -8.381 6.406 27.441 1.00 69.94 87 GLU A C 1
ATOM 699 O O . GLU A 1 87 ? -8.660 6.486 28.635 1.00 69.94 87 GLU A O 1
ATOM 704 N N . VAL A 1 88 ? -8.447 7.469 26.632 1.00 75.25 88 VAL A N 1
ATOM 705 C CA . VAL A 1 88 ? -8.786 8.818 27.114 1.00 75.25 88 VAL A CA 1
ATOM 706 C C . VAL A 1 88 ? -10.227 8.892 27.630 1.00 75.25 88 VAL A C 1
ATOM 708 O O . VAL A 1 88 ? -10.463 9.451 28.697 1.00 75.25 88 VAL A O 1
ATOM 711 N N . LEU A 1 89 ? -11.195 8.304 26.920 1.00 72.19 89 LEU A N 1
ATOM 712 C CA . LEU A 1 89 ? -12.604 8.321 27.324 1.00 72.19 89 LEU A CA 1
ATOM 713 C C . LEU A 1 89 ? -12.838 7.548 28.630 1.00 72.19 89 LEU A C 1
ATOM 715 O O . LEU A 1 89 ? -13.636 7.990 29.452 1.00 72.19 89 LEU A O 1
ATOM 719 N N . SER A 1 90 ? -12.120 6.439 28.845 1.00 74.69 90 SER A N 1
ATOM 720 C CA . SER A 1 90 ? -12.156 5.673 30.099 1.00 74.69 90 SER A CA 1
ATOM 721 C C . SER A 1 90 ? -11.696 6.519 31.289 1.00 74.69 90 SER A C 1
ATOM 723 O O . SER A 1 90 ? -12.392 6.598 32.299 1.00 74.69 90 SER A O 1
ATOM 725 N N . VAL A 1 91 ? -10.570 7.229 31.143 1.00 82.00 91 VAL A N 1
ATOM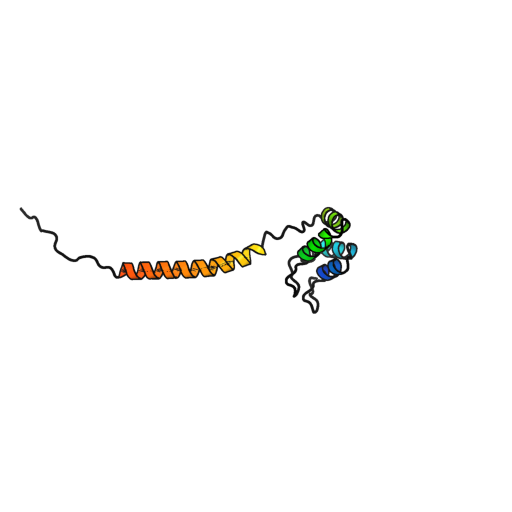 726 C CA . VAL A 1 91 ? -10.030 8.112 32.191 1.00 82.00 91 VAL A CA 1
ATOM 727 C C . VAL A 1 91 ? -10.948 9.310 32.458 1.00 82.00 91 VAL A C 1
ATOM 729 O O . VAL A 1 91 ? -11.155 9.697 33.605 1.00 82.00 91 VAL A O 1
ATOM 732 N N . VAL A 1 92 ? -11.539 9.901 31.416 1.00 81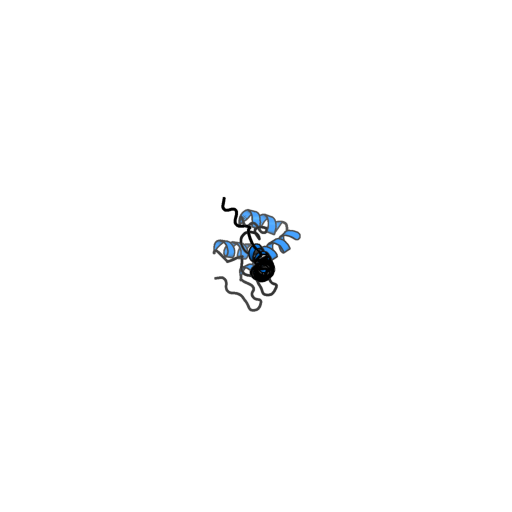.75 92 VAL A N 1
ATOM 733 C CA . VAL A 1 92 ? -12.495 11.008 31.584 1.00 81.75 92 VAL A CA 1
ATOM 734 C C . VAL A 1 92 ? -13.771 10.527 32.281 1.00 81.75 92 VAL A C 1
ATOM 736 O O . VAL A 1 92 ? -14.272 11.210 33.172 1.00 81.75 92 VAL A O 1
ATOM 739 N N . ALA A 1 93 ? -14.280 9.343 31.933 1.00 79.31 93 ALA A N 1
ATOM 740 C CA . ALA A 1 93 ? -15.462 8.768 32.569 1.00 79.31 93 ALA A CA 1
ATOM 741 C C . ALA A 1 93 ? -15.229 8.455 34.055 1.00 79.31 93 ALA A C 1
ATOM 743 O O . ALA A 1 93 ? -16.087 8.769 34.880 1.00 79.31 93 ALA A O 1
ATOM 744 N N . THR A 1 94 ? -14.069 7.893 34.418 1.00 85.69 94 THR A N 1
ATOM 745 C CA . THR A 1 94 ? -13.724 7.645 35.827 1.00 85.69 94 THR A CA 1
ATOM 746 C C . THR A 1 94 ? -13.548 8.942 36.607 1.00 85.69 94 THR A C 1
ATOM 748 O O . THR A 1 94 ? -14.014 9.027 37.741 1.00 85.69 94 THR A O 1
ATOM 751 N N . LEU A 1 95 ? -12.955 9.976 36.004 1.00 83.25 95 LEU A N 1
ATOM 752 C CA . LEU A 1 95 ? -12.820 11.286 36.638 1.00 83.25 95 LEU A CA 1
ATOM 753 C C . LEU A 1 95 ? -14.188 11.939 36.887 1.00 83.25 95 LEU A C 1
ATOM 755 O O . LEU A 1 95 ? -14.451 12.411 37.991 1.00 83.25 95 LEU A O 1
ATOM 759 N N . LEU A 1 96 ? -15.089 11.914 35.900 1.00 78.75 96 LEU A N 1
ATOM 760 C CA . LEU A 1 96 ? -16.459 12.415 36.059 1.00 78.75 96 LEU A CA 1
ATOM 761 C C . LEU A 1 96 ? -17.238 11.620 37.119 1.00 78.75 96 LEU A C 1
ATOM 763 O O . LEU A 1 96 ? -17.949 12.217 37.928 1.00 78.75 96 LEU A O 1
ATOM 767 N N . ALA A 1 97 ? -17.074 10.295 37.169 1.00 80.62 97 ALA A N 1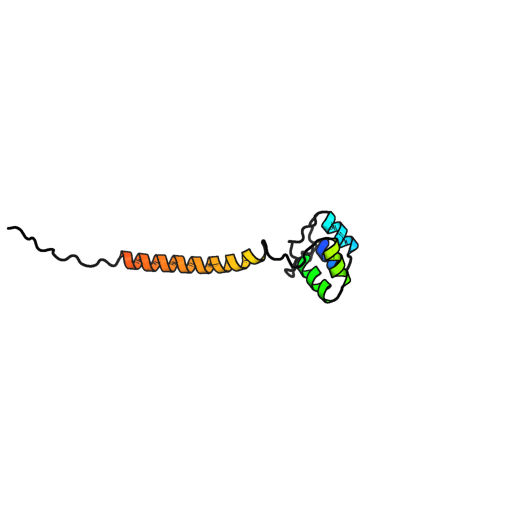
ATOM 768 C CA . ALA A 1 97 ? -17.673 9.449 38.201 1.00 80.62 97 ALA A CA 1
ATOM 769 C C . ALA A 1 97 ? -17.127 9.769 39.604 1.00 80.62 97 ALA A C 1
ATOM 771 O O . ALA A 1 97 ? -17.897 9.865 40.554 1.00 80.62 97 ALA A O 1
ATOM 772 N N . ALA A 1 98 ? -15.819 9.999 39.746 1.00 82.50 98 ALA A N 1
ATOM 773 C CA . ALA A 1 98 ? -15.207 10.370 41.021 1.00 82.50 98 ALA A CA 1
ATOM 774 C C . ALA A 1 98 ? -15.679 11.751 41.508 1.00 82.50 98 ALA A C 1
ATOM 776 O O . ALA A 1 98 ? -16.031 11.902 42.677 1.00 82.50 98 ALA A O 1
ATOM 777 N N . ILE A 1 99 ? -15.755 12.738 40.608 1.00 77.62 99 ILE A N 1
ATOM 778 C CA . ILE A 1 99 ? -16.231 14.092 40.934 1.00 77.62 99 ILE A CA 1
ATOM 779 C C . ILE A 1 99 ? -17.714 14.065 41.327 1.00 77.62 99 ILE A C 1
ATOM 781 O O . ILE A 1 99 ? -18.104 14.681 42.318 1.00 77.62 99 ILE A O 1
ATOM 785 N N . THR A 1 100 ? -18.551 13.328 40.591 1.00 75.88 100 THR A N 1
ATOM 786 C CA . THR A 1 100 ? -19.981 13.184 40.920 1.00 75.88 100 THR A CA 1
ATOM 787 C C . THR A 1 100 ? -20.206 12.396 42.209 1.00 75.88 100 THR A C 1
ATOM 789 O O . THR A 1 100 ? -21.073 12.768 42.996 1.00 75.88 100 THR A O 1
ATOM 792 N N . PHE A 1 101 ? -19.390 11.375 42.489 1.00 77.25 101 PHE A N 1
ATOM 793 C CA . PHE A 1 101 ? -19.415 10.652 43.760 1.00 77.25 101 PHE A CA 1
ATOM 794 C C . PHE A 1 101 ? -19.013 11.553 44.938 1.00 77.25 101 PHE A C 1
ATOM 796 O O . PHE A 1 101 ? -19.682 11.537 45.968 1.00 77.25 101 PHE A O 1
ATOM 803 N N . GLN A 1 102 ? -17.991 12.404 44.785 1.00 65.06 102 GLN A N 1
ATOM 804 C CA . GLN A 1 102 ? -17.612 13.379 45.817 1.00 65.06 102 GLN A CA 1
ATOM 805 C C . GLN A 1 102 ? -18.680 14.464 46.027 1.00 65.06 102 GLN A C 1
ATOM 807 O O . GLN A 1 102 ? -18.945 14.847 47.165 1.00 65.06 102 GLN A O 1
ATOM 812 N N . ALA A 1 103 ? -19.336 14.930 44.961 1.00 63.69 103 ALA A N 1
ATOM 813 C CA . ALA A 1 103 ? -20.434 15.892 45.060 1.00 63.69 103 ALA A CA 1
ATOM 814 C C . ALA A 1 103 ? -21.702 15.282 45.691 1.00 63.69 103 ALA A C 1
ATOM 816 O O . ALA A 1 103 ? -22.407 15.976 46.417 1.00 63.69 103 ALA A O 1
ATOM 817 N N . GLY A 1 104 ? -21.959 13.985 45.483 1.00 57.19 104 GLY A N 1
ATOM 818 C CA . GLY A 1 104 ? -23.079 13.256 46.092 1.00 57.19 104 GLY A CA 1
ATOM 819 C C . GLY A 1 104 ? -22.983 13.087 47.616 1.00 57.19 104 GLY A C 1
ATOM 820 O O . GLY A 1 104 ? -23.999 12.836 48.257 1.00 57.19 104 GLY A O 1
ATOM 821 N N . PHE A 1 105 ? -21.793 13.269 48.202 1.00 55.72 105 PHE A N 1
ATOM 822 C CA . PHE A 1 105 ? -21.571 13.286 49.656 1.00 55.72 105 PHE A CA 1
ATOM 823 C C . PHE A 1 105 ? -21.430 14.697 50.250 1.00 55.72 105 PHE A C 1
ATOM 825 O O . PHE A 1 105 ? -21.389 14.840 51.473 1.00 55.72 105 PHE A O 1
ATOM 832 N N . THR A 1 106 ? -21.408 15.751 49.427 1.00 57.75 106 THR A N 1
ATOM 833 C CA . THR A 1 106 ? -21.483 17.133 49.916 1.00 57.75 106 THR A CA 1
ATOM 834 C C . THR A 1 106 ? -22.948 17.455 50.209 1.00 57.75 106 THR A C 1
ATOM 836 O O . THR A 1 106 ? -23.713 17.882 49.351 1.00 57.75 106 THR A O 1
ATOM 839 N N . LEU A 1 107 ? -23.362 17.171 51.443 1.00 53.16 107 LEU A N 1
ATOM 840 C CA . LEU A 1 107 ? -24.608 17.632 52.052 1.00 53.16 107 LEU A CA 1
ATOM 841 C C . LEU A 1 107 ? -24.397 19.062 52.580 1.00 53.16 107 LEU A C 1
ATOM 843 O O . LEU A 1 107 ? -23.705 19.218 53.588 1.00 53.16 107 LEU A O 1
ATOM 847 N N . PRO A 1 108 ? -24.991 20.115 51.987 1.00 55.50 108 PRO A N 1
ATOM 848 C CA . PRO A 1 108 ? -25.021 21.423 52.611 1.00 55.50 108 PRO A CA 1
ATOM 849 C C . PRO A 1 108 ? -26.310 21.584 53.430 1.00 55.50 108 PRO A C 1
ATOM 851 O O . PRO A 1 108 ? -27.411 21.614 52.888 1.00 55.50 108 PRO A O 1
ATOM 854 N N . GLY A 1 109 ? -26.143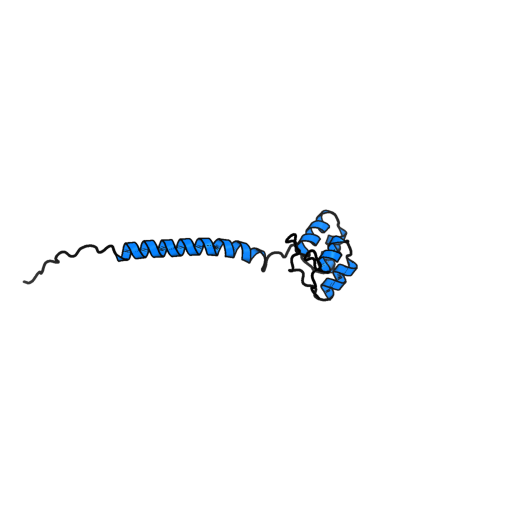 21.739 54.745 1.00 55.28 109 GLY A N 1
ATOM 855 C CA . GLY A 1 109 ? -26.964 22.635 55.564 1.00 55.28 109 GLY A CA 1
ATOM 856 C C . GLY A 1 109 ? -28.400 22.206 55.872 1.00 55.28 109 GLY A C 1
ATOM 857 O O . GLY A 1 109 ? -29.357 22.703 55.283 1.00 55.28 109 GLY A O 1
ATOM 858 N N . ARG A 1 110 ? -28.565 21.393 56.918 1.00 57.56 110 ARG A N 1
ATOM 859 C CA . ARG A 1 110 ? -29.761 21.450 57.768 1.00 57.56 110 ARG A CA 1
ATOM 860 C C . ARG A 1 110 ? -29.553 22.612 58.735 1.00 57.56 110 ARG A C 1
ATOM 862 O O . ARG A 1 110 ? -28.757 22.427 59.635 1.00 57.56 110 ARG A O 1
ATOM 869 N N . ASP A 1 111 ? -30.243 23.740 58.539 1.00 52.94 111 ASP A N 1
ATOM 870 C CA . ASP A 1 111 ? -30.622 24.671 59.616 1.00 52.94 111 ASP A CA 1
ATOM 871 C C . ASP A 1 111 ? -31.820 25.572 59.226 1.00 52.94 111 ASP A C 1
ATOM 873 O O . ASP A 1 111 ? -31.788 26.345 58.271 1.00 52.94 111 ASP A O 1
ATOM 877 N N . GLY A 1 112 ? -32.907 25.375 59.984 1.00 50.97 112 GLY A N 1
ATOM 878 C CA . GLY A 1 112 ? -34.020 26.269 60.344 1.00 50.97 112 GLY A CA 1
ATOM 879 C C . GLY A 1 112 ? -34.497 27.385 59.409 1.00 50.97 112 GLY A C 1
ATOM 880 O O . GLY A 1 112 ? -34.085 28.532 59.549 1.00 50.97 112 GLY A O 1
ATOM 881 N N . ARG A 1 113 ? -35.533 27.110 58.603 1.00 49.59 113 ARG A N 1
ATOM 882 C CA . ARG A 1 113 ? -36.448 28.152 58.104 1.00 49.59 113 ARG A CA 1
ATOM 883 C C . ARG A 1 113 ? -37.357 28.639 59.235 1.00 49.59 113 ARG A C 1
ATOM 885 O O . ARG A 1 113 ? -38.023 27.830 59.877 1.00 49.59 113 ARG A O 1
ATOM 892 N N . GLY A 1 114 ? -37.395 29.958 59.427 1.00 51.62 114 GLY A N 1
ATOM 893 C CA . GLY A 1 114 ? -38.344 30.649 60.294 1.00 51.62 114 GLY A CA 1
ATOM 894 C C . GLY A 1 114 ? -39.793 30.352 59.910 1.00 51.62 114 GLY A C 1
ATOM 895 O O . GLY A 1 114 ? -40.180 30.465 58.746 1.00 51.62 114 GLY A O 1
ATOM 896 N N . ALA A 1 115 ? -40.581 29.971 60.911 1.00 46.25 115 ALA A N 1
ATOM 897 C CA . ALA A 1 115 ? -42.028 29.940 60.831 1.00 46.25 115 ALA A CA 1
ATOM 898 C C . ALA A 1 115 ? -42.544 31.362 61.082 1.00 46.25 115 ALA A C 1
ATOM 900 O O . ALA A 1 115 ? -42.483 31.867 62.200 1.00 46.25 115 ALA A O 1
ATOM 901 N N . GLY A 1 116 ? -43.013 32.012 60.020 1.00 51.44 116 GLY A N 1
ATOM 902 C CA . GLY A 1 116 ? -43.954 33.114 60.135 1.00 51.44 116 GLY A CA 1
ATOM 903 C C . GLY A 1 116 ? -45.358 32.530 60.238 1.00 51.44 116 GLY A C 1
ATOM 904 O O . GLY A 1 116 ? -45.850 31.949 59.273 1.00 51.44 116 GLY A O 1
ATOM 905 N N . THR A 1 117 ? -45.989 32.681 61.395 1.00 51.22 117 THR A N 1
ATOM 906 C CA . THR A 1 117 ? -47.440 32.557 61.565 1.00 51.22 117 THR A CA 1
ATOM 907 C C . THR A 1 117 ? -47.908 33.808 62.291 1.00 51.22 117 THR A C 1
ATOM 909 O O . THR A 1 117 ? -47.355 34.140 63.342 1.00 51.22 117 THR A O 1
ATOM 912 N N . GLY A 1 118 ? -48.838 34.526 61.658 1.00 46.66 118 GLY A N 1
ATOM 913 C CA . GLY A 1 118 ? -49.573 35.636 62.261 1.00 46.66 118 GLY A CA 1
ATOM 914 C C . GLY A 1 118 ? -50.651 35.179 63.228 1.00 46.66 118 GLY A C 1
ATOM 915 O O . GLY A 1 118 ? -50.714 33.963 63.522 1.00 46.66 118 GLY A O 1
#

Radius of gyration: 28.99 Å; chains: 1; bounding box: 61×53×78 Å

Secondary structure (DSSP, 8-state):
-----TTS--HHHHHHHHT-HHHHHHHHHTT--SS-B-TTS-BHHHHHHHHHTT-HHHHHHHHHHT--TT--TTTHHHHHHHHHHHHHHHHHHHHHHHHHHHHHT-------------

InterPro domains:
  IPR002110 Ankyrin repeat [PF13857] (2-47)
  IPR002110 Ankyrin repeat [PS50088] (7-39)
  IPR002110 Ankyrin repeat [SM00248] (7-36)
  IPR026961 PGG domain [PF13962] (81-109)
  IPR036770 Ankyrin repeat-containing domain superfamily [G3DSA:1.25.40.20] (1-66)
  IPR036770 Ankyrin repeat-containing domain superfamily [SSF48403] (2-51)

pLDDT: mean 71.74, std 14.25, range [38.03, 88.06]

Organism: Opuntia streptacantha (NCBI:txid393608)

Foldseek 3Di:
DQDADPQQDGQLLVCLVVVPLVSNLVCVVVVHDQCGAGNVRDTSLNSLVVVVVPDVVSVVSCVVSVPDSPPPPDPNVCVVVVVVVVVVVVVVVVVVVVVVVVVVPPDDDDDDDDDDDD